Protein AF-X0TEA4-F1 (afdb_monomer)

Sequence (84 aa):
PVTIEQRRKVAASCQSDLFDGVVPLYVDTMRDEVNESYAARPTRIYFIGRDGRIVYNPGLGPFGFNPDHLEGVIESYLSDNPTS

Organism: NCBI:txid412755

Mean predicted aligned error: 4.65 Å

InterPro domains:
  IPR000643 Iodothyronine deiodinase [PF00837] (11-77)
  IPR000643 Iodothyronine deiodinase [PTHR11781] (3-78)

pLDDT: mean 89.38, std 8.73, range [60.19, 96.81]

Foldseek 3Di:
DQDPVVQVVVQVVVCCPPPVVPDDDDGDDPVCVVCVVLVQPPHADWDADPVRHTQDDQDDDPDRDDVPVVVVSVVVRCVVPPDD

Secondary structure (DSSP, 8-state):
--SHHHHHHHHHHHHHHHHTTTS------TT-HHHHHTT--S-B--EE-TTS-EEE---SSS-B--HHHHHHHHHHHHHHS---

Structure (mmCIF, N/CA/C/O backbone):
data_AF-X0TEA4-F1
#
_entry.id   AF-X0TEA4-F1
#
loop_
_atom_site.group_PDB
_atom_site.id
_atom_site.type_symbol
_atom_site.label_atom_id
_atom_site.label_alt_id
_atom_site.label_comp_id
_atom_site.label_asym_id
_atom_site.label_entity_id
_atom_site.label_seq_id
_atom_site.pdbx_PDB_ins_code
_atom_site.Cartn_x
_atom_site.Cartn_y
_atom_site.Cartn_z
_atom_site.occupancy
_atom_site.B_iso_or_equiv
_atom_site.auth_seq_id
_atom_site.auth_comp_id
_atom_site.auth_asym_id
_atom_site.auth_atom_id
_atom_site.pdbx_PDB_model_num
ATOM 1 N N . PRO A 1 1 ? -6.850 4.144 16.772 1.00 83.50 1 PRO A N 1
ATOM 2 C CA . PRO A 1 1 ? -8.101 3.343 16.831 1.00 83.50 1 PRO A CA 1
ATOM 3 C C . PRO A 1 1 ? -7.918 2.129 17.748 1.00 83.50 1 PRO A C 1
ATOM 5 O O . PRO A 1 1 ? -6.860 1.513 17.688 1.00 83.50 1 PRO A O 1
ATOM 8 N N . VAL A 1 2 ? -8.904 1.812 18.593 1.00 91.56 2 VAL A N 1
ATOM 9 C CA . VAL A 1 2 ? -8.817 0.719 19.586 1.00 91.56 2 VAL A CA 1
ATOM 10 C C . VAL A 1 2 ? -9.701 -0.475 19.201 1.00 91.56 2 VAL A C 1
ATOM 12 O O . VAL A 1 2 ? -9.393 -1.600 19.578 1.00 91.56 2 VAL A O 1
ATOM 15 N N . THR A 1 3 ? -10.750 -0.264 18.395 1.00 96.19 3 THR A N 1
ATOM 16 C CA . THR A 1 3 ? -11.596 -1.341 17.845 1.00 96.19 3 THR A CA 1
ATOM 17 C C . THR A 1 3 ? -11.540 -1.407 16.318 1.00 96.19 3 THR A C 1
ATOM 19 O O . THR A 1 3 ? -11.138 -0.443 15.651 1.00 96.19 3 THR A O 1
ATOM 22 N N . ILE A 1 4 ? -11.982 -2.536 15.749 1.00 96.50 4 ILE A N 1
ATOM 23 C CA . ILE A 1 4 ? -12.042 -2.721 14.295 1.00 96.50 4 ILE A CA 1
ATOM 24 C C . ILE A 1 4 ? -13.058 -1.774 13.644 1.00 96.50 4 ILE A C 1
ATOM 26 O O . ILE A 1 4 ? -12.800 -1.259 12.560 1.00 96.50 4 ILE A O 1
ATOM 30 N N . GLU A 1 5 ? -14.170 -1.464 14.314 1.00 96.31 5 GLU A N 1
ATOM 31 C CA . GLU A 1 5 ? -15.172 -0.504 13.839 1.00 96.31 5 GLU A CA 1
ATOM 32 C C . GLU A 1 5 ? -14.578 0.901 13.747 1.00 96.31 5 GLU A C 1
ATOM 34 O O . GLU A 1 5 ? -14.754 1.586 12.742 1.00 96.31 5 GLU A O 1
ATOM 39 N N . GLN A 1 6 ? -13.820 1.322 14.763 1.00 95.94 6 GLN A N 1
ATOM 40 C CA . GLN A 1 6 ? -13.133 2.613 14.742 1.00 95.94 6 GLN A CA 1
ATOM 41 C C . GLN A 1 6 ? -12.081 2.667 13.631 1.00 95.94 6 GLN A C 1
ATOM 43 O O . GLN A 1 6 ? -11.966 3.682 12.947 1.00 95.94 6 GLN A O 1
ATOM 48 N N . ARG A 1 7 ? -11.322 1.581 13.429 1.00 96.38 7 ARG A N 1
ATOM 49 C CA . ARG A 1 7 ? -10.320 1.486 12.358 1.00 96.38 7 ARG A CA 1
ATOM 50 C C . ARG A 1 7 ? -10.975 1.573 10.977 1.00 96.38 7 ARG A C 1
ATOM 52 O O . ARG A 1 7 ? -10.529 2.356 10.146 1.00 96.38 7 ARG A O 1
ATOM 59 N N . ARG A 1 8 ? -12.076 0.847 10.766 1.00 96.00 8 ARG A N 1
ATOM 60 C CA . ARG A 1 8 ? -12.883 0.911 9.537 1.00 96.00 8 ARG A CA 1
ATOM 61 C C . ARG A 1 8 ? -13.477 2.294 9.307 1.00 96.00 8 ARG A C 1
ATOM 63 O O . ARG A 1 8 ? -13.457 2.763 8.178 1.00 96.00 8 ARG A O 1
ATOM 70 N N . LYS A 1 9 ? -13.952 2.970 10.358 1.00 94.50 9 LYS A N 1
ATOM 71 C CA . LYS A 1 9 ? -14.494 4.331 10.251 1.00 94.50 9 LYS A CA 1
ATOM 72 C C . LYS A 1 9 ? -13.445 5.330 9.754 1.00 94.50 9 LYS A C 1
ATOM 74 O O . LYS A 1 9 ? -13.752 6.120 8.873 1.00 94.50 9 LYS A O 1
ATOM 79 N N . VAL A 1 10 ? -12.222 5.271 10.287 1.00 93.19 10 VAL A N 1
ATOM 80 C CA . VAL A 1 10 ? -11.103 6.112 9.817 1.00 93.19 10 VAL A CA 1
ATOM 81 C C . VAL A 1 10 ? -10.711 5.759 8.378 1.00 93.19 10 VAL A C 1
ATOM 83 O O . VAL A 1 10 ? -10.465 6.642 7.566 1.00 93.19 10 VAL A O 1
ATOM 86 N N . ALA A 1 11 ? -10.688 4.472 8.034 1.00 92.75 11 ALA A N 1
ATOM 87 C CA . ALA A 1 11 ? -10.333 4.043 6.686 1.00 92.75 11 ALA A CA 1
ATOM 88 C C . ALA A 1 11 ? -11.384 4.448 5.633 1.00 92.75 11 ALA A C 1
ATOM 90 O O . ALA A 1 11 ? -11.023 4.815 4.519 1.00 92.75 11 ALA A O 1
ATOM 91 N N . ALA A 1 12 ? -12.671 4.433 5.992 1.00 90.44 12 ALA A N 1
ATOM 92 C CA . ALA A 1 12 ? -13.763 4.835 5.109 1.00 90.44 12 ALA A CA 1
ATOM 93 C C . ALA A 1 12 ? -13.700 6.323 4.727 1.00 90.44 12 ALA A C 1
ATOM 95 O O . ALA A 1 12 ? -13.943 6.650 3.568 1.00 90.44 12 ALA A O 1
ATOM 96 N N . SER A 1 13 ? -13.320 7.217 5.653 1.00 88.94 13 SER A N 1
ATOM 97 C CA . SER A 1 13 ? -13.066 8.619 5.287 1.00 88.94 13 SER A CA 1
ATOM 98 C C . SER A 1 13 ? -11.895 8.730 4.310 1.00 88.94 13 SER A C 1
ATOM 100 O O . SER A 1 13 ? -12.030 9.368 3.275 1.00 88.94 13 SER A O 1
ATOM 102 N N . CYS A 1 14 ? -10.794 8.004 4.550 1.00 86.88 14 CYS A N 1
ATOM 103 C CA . CYS A 1 14 ? -9.658 7.997 3.625 1.00 86.88 14 CYS A CA 1
ATOM 104 C C . CYS A 1 14 ? -10.019 7.461 2.229 1.00 86.88 14 CYS A C 1
ATOM 106 O O . CYS A 1 14 ? -9.502 7.970 1.242 1.00 86.88 14 CYS A O 1
ATOM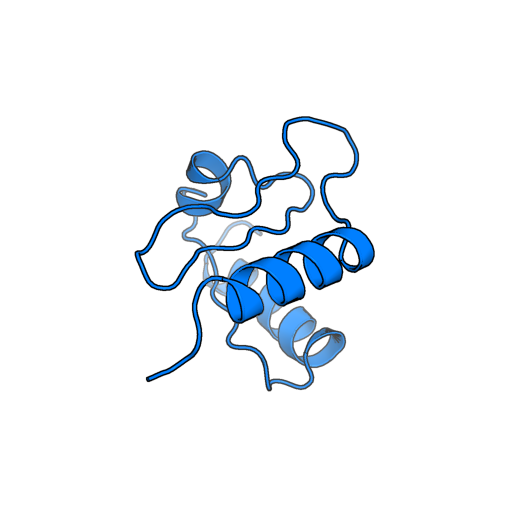 108 N N . GLN A 1 15 ? -10.890 6.450 2.125 1.00 89.75 15 GLN A N 1
ATOM 109 C CA . GLN A 1 15 ? -11.309 5.895 0.833 1.00 89.75 15 GLN A CA 1
ATOM 110 C C . GLN A 1 15 ? -12.024 6.934 -0.036 1.00 89.75 15 GLN A C 1
ATOM 112 O O . GLN A 1 15 ? -11.768 7.017 -1.237 1.00 89.75 15 GLN A O 1
ATOM 117 N N . SER A 1 16 ? -12.918 7.703 0.587 1.00 84.25 16 SER A N 1
ATOM 118 C CA . SER A 1 16 ? -13.640 8.788 -0.071 1.00 84.25 16 SER A CA 1
ATOM 119 C C . SER A 1 16 ? -12.689 9.907 -0.486 1.00 84.25 16 SER A C 1
ATOM 121 O O . SER A 1 16 ? -12.772 10.376 -1.611 1.00 84.25 16 SER A O 1
ATOM 123 N N . ASP A 1 17 ? -11.783 10.311 0.406 1.00 86.69 17 ASP A N 1
ATOM 124 C CA . ASP A 1 17 ? -10.954 11.504 0.205 1.00 86.69 17 ASP A CA 1
ATOM 125 C C . ASP A 1 17 ? -9.775 11.281 -0.758 1.00 86.69 17 ASP A C 1
ATOM 127 O O . ASP A 1 17 ? -9.314 12.228 -1.390 1.00 86.69 17 ASP A O 1
ATOM 131 N N . LEU A 1 18 ? -9.243 10.054 -0.840 1.00 82.75 18 LEU A N 1
ATOM 132 C CA . LEU A 1 18 ? -8.011 9.760 -1.587 1.00 82.75 18 LEU A CA 1
ATOM 133 C C . LEU A 1 18 ? -8.235 9.009 -2.900 1.00 82.75 18 LEU A C 1
ATOM 135 O O . LEU A 1 18 ? -7.382 9.078 -3.782 1.00 82.75 18 LEU A O 1
ATOM 139 N N . PHE A 1 19 ? -9.320 8.242 -3.013 1.00 82.19 19 PHE A N 1
ATOM 140 C CA . PHE A 1 19 ? -9.476 7.266 -4.097 1.00 82.19 19 PHE A CA 1
ATOM 141 C C . PHE A 1 19 ? -10.807 7.360 -4.841 1.00 82.19 19 PHE A C 1
ATOM 143 O O . PHE A 1 19 ? -11.066 6.502 -5.686 1.00 82.19 19 PHE A O 1
ATOM 150 N N . AS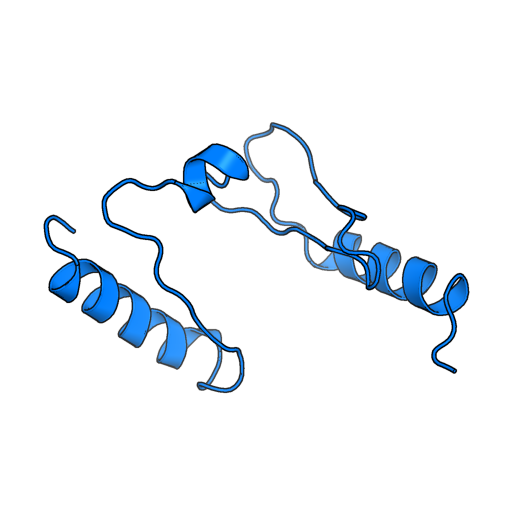P A 1 20 ? -11.672 8.323 -4.501 1.00 84.00 20 ASP A N 1
ATOM 151 C CA . ASP A 1 20 ? -13.031 8.461 -5.048 1.00 84.00 20 ASP A CA 1
ATOM 152 C C . ASP A 1 20 ? -13.835 7.141 -5.028 1.00 84.00 20 ASP A C 1
ATOM 154 O O . ASP A 1 20 ? -14.710 6.893 -5.857 1.00 84.00 20 ASP A O 1
ATOM 158 N N . GLY A 1 21 ? -13.506 6.233 -4.101 1.00 77.94 21 GLY A N 1
ATOM 159 C CA . GLY A 1 21 ? -14.095 4.893 -4.023 1.00 77.94 21 GLY A CA 1
ATOM 160 C C . GLY A 1 21 ? -13.717 3.912 -5.146 1.00 77.94 21 GLY A C 1
ATOM 161 O O . GLY A 1 21 ? -14.218 2.789 -5.137 1.00 77.94 21 GLY A O 1
ATOM 162 N N . VAL A 1 22 ? -12.843 4.280 -6.088 1.00 86.44 22 VAL A N 1
ATOM 163 C CA . VAL A 1 22 ? -12.480 3.437 -7.245 1.00 86.44 22 VAL A CA 1
ATOM 164 C C . VAL A 1 22 ? -11.465 2.360 -6.867 1.00 86.44 22 VAL A C 1
ATOM 166 O O . VAL A 1 22 ? -11.539 1.228 -7.345 1.00 86.44 22 VAL A O 1
ATOM 169 N N . VAL A 1 23 ? -10.518 2.697 -5.989 1.00 87.12 23 VAL A N 1
ATOM 170 C CA . VAL A 1 23 ? -9.502 1.748 -5.526 1.00 87.12 23 VAL A CA 1
ATOM 171 C C . VAL A 1 23 ? -10.078 0.906 -4.381 1.00 87.12 23 VAL A C 1
ATOM 173 O O . VAL A 1 23 ? -10.545 1.469 -3.382 1.00 87.12 23 VAL A O 1
ATOM 176 N N . PRO A 1 24 ? -10.042 -0.440 -4.478 1.00 91.19 24 PRO A N 1
ATOM 177 C CA . PRO A 1 24 ? -10.413 -1.303 -3.367 1.00 91.19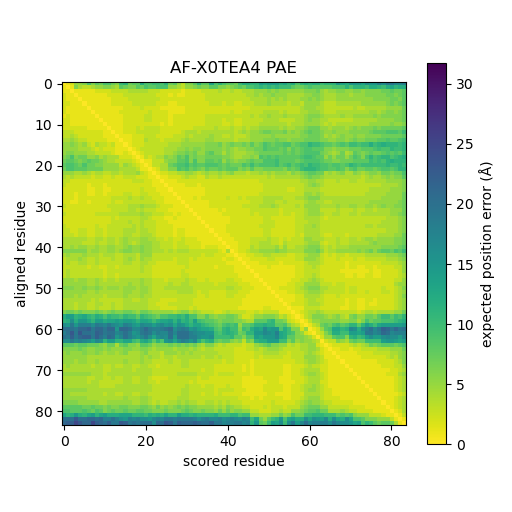 24 PRO A CA 1
ATOM 178 C C . PRO A 1 24 ? -9.563 -0.989 -2.134 1.00 91.19 24 PRO A C 1
ATOM 180 O O . PRO A 1 24 ? -8.335 -1.062 -2.182 1.00 91.19 24 PRO A O 1
ATOM 183 N N . LEU A 1 25 ? -10.222 -0.667 -1.021 1.00 92.75 25 LEU A N 1
ATOM 184 C CA . LEU A 1 25 ? -9.565 -0.413 0.253 1.00 92.75 25 LEU A CA 1
ATOM 185 C C . LEU A 1 25 ? -9.861 -1.556 1.222 1.00 92.75 25 LEU A C 1
ATOM 187 O O . LEU A 1 25 ? -11.016 -1.887 1.490 1.00 92.75 25 LEU A O 1
ATOM 191 N N . TYR A 1 26 ? -8.799 -2.121 1.787 1.00 93.88 26 TYR A N 1
ATOM 192 C CA . TYR A 1 26 ? -8.877 -3.151 2.814 1.00 93.88 26 TYR A CA 1
ATOM 193 C C . TYR A 1 26 ? -8.319 -2.615 4.130 1.00 93.88 26 TYR A C 1
ATOM 195 O O . TYR A 1 26 ? -7.423 -1.773 4.153 1.00 93.88 26 TYR A O 1
ATOM 203 N N . VAL A 1 27 ? -8.865 -3.106 5.239 1.00 95.25 27 VAL A N 1
ATOM 204 C CA . VAL A 1 27 ? -8.459 -2.706 6.588 1.00 95.25 27 VAL A CA 1
ATOM 205 C C . VAL A 1 27 ? -7.791 -3.892 7.258 1.00 95.25 27 VAL A C 1
ATOM 207 O O . VAL A 1 27 ? -8.434 -4.927 7.443 1.00 95.25 27 VAL A O 1
ATOM 210 N N . ASP A 1 28 ? -6.523 -3.726 7.634 1.00 96.50 28 ASP A N 1
ATOM 211 C CA . ASP A 1 28 ? -5.785 -4.743 8.381 1.00 96.50 28 ASP A CA 1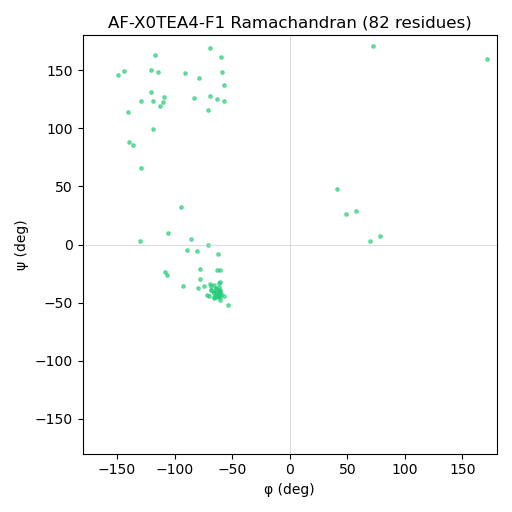
ATOM 212 C C . ASP A 1 28 ? -6.485 -5.049 9.712 1.00 96.50 28 ASP A C 1
ATOM 214 O O . ASP A 1 28 ? -7.118 -4.186 10.341 1.00 96.50 28 ASP A O 1
ATOM 218 N N . THR A 1 29 ? -6.349 -6.293 10.152 1.00 95.81 29 THR A N 1
ATOM 219 C CA . THR A 1 29 ? -6.863 -6.762 11.433 1.00 95.81 29 THR A CA 1
ATOM 220 C C . THR A 1 29 ? -6.242 -5.970 12.581 1.00 95.81 29 THR A C 1
ATOM 222 O O . THR A 1 29 ? -5.177 -5.375 12.452 1.00 95.81 29 THR A O 1
ATOM 225 N N . MET A 1 30 ? -6.865 -6.007 13.760 1.00 95.75 30 MET A N 1
ATOM 226 C CA . MET A 1 30 ? -6.330 -5.323 14.946 1.00 95.75 30 MET A CA 1
ATOM 227 C C . MET A 1 30 ? -4.957 -5.841 15.414 1.00 95.75 30 MET A C 1
ATOM 229 O O . MET A 1 30 ? -4.378 -5.242 16.314 1.00 95.75 30 MET A O 1
ATOM 233 N N . ARG A 1 31 ? -4.451 -6.938 14.832 1.00 95.88 31 ARG A N 1
ATOM 234 C CA . ARG A 1 31 ? -3.122 -7.501 15.106 1.00 95.88 31 ARG A CA 1
ATOM 235 C C . ARG A 1 31 ? -2.014 -6.926 14.223 1.00 95.88 31 ARG A C 1
ATOM 237 O O . ARG A 1 31 ? -0.862 -7.270 14.446 1.00 95.88 31 ARG A O 1
ATOM 244 N N . ASP A 1 32 ? -2.353 -6.079 13.251 1.00 94.94 32 ASP A N 1
ATOM 245 C CA . ASP A 1 32 ? -1.398 -5.439 12.337 1.00 94.94 32 ASP A CA 1
ATOM 246 C C . ASP A 1 32 ? -0.532 -6.449 11.539 1.00 94.94 32 ASP A C 1
ATOM 248 O O . ASP A 1 32 ? 0.604 -6.158 11.172 1.00 94.94 32 ASP A O 1
ATOM 252 N N . GLU A 1 33 ? -1.053 -7.655 11.268 1.00 96.31 33 GLU A N 1
ATOM 253 C CA . GLU A 1 33 ? -0.307 -8.765 10.647 1.00 96.31 33 GLU A CA 1
ATOM 254 C C . GLU A 1 33 ? 0.227 -8.409 9.247 1.00 96.31 33 GLU A C 1
ATOM 256 O O . GLU A 1 33 ? 1.365 -8.754 8.911 1.00 96.31 33 GLU A O 1
ATOM 261 N N . VAL A 1 34 ? -0.557 -7.688 8.435 1.00 94.75 34 VAL A N 1
ATOM 262 C CA . VAL A 1 34 ? -0.124 -7.238 7.101 1.00 94.75 34 VAL A CA 1
ATOM 263 C C . VAL A 1 34 ? 0.914 -6.132 7.240 1.00 94.75 34 VAL A C 1
ATOM 265 O O . VAL A 1 34 ? 1.945 -6.167 6.567 1.00 94.75 34 VAL A O 1
ATOM 268 N N . ASN A 1 35 ? 0.680 -5.177 8.142 1.00 93.31 35 ASN A N 1
ATOM 269 C CA . ASN A 1 35 ? 1.629 -4.104 8.412 1.00 93.31 35 ASN A CA 1
ATOM 270 C C . ASN A 1 35 ? 3.012 -4.637 8.827 1.00 93.31 35 ASN A C 1
ATOM 272 O O . ASN A 1 35 ? 4.021 -4.138 8.327 1.00 93.31 35 ASN A O 1
ATOM 276 N N . GLU A 1 36 ? 3.069 -5.638 9.710 1.00 93.50 36 GLU A N 1
ATOM 277 C CA . GLU A 1 36 ? 4.334 -6.247 10.139 1.00 93.50 36 GLU A CA 1
ATOM 278 C C . GLU A 1 36 ? 4.982 -7.064 9.011 1.00 93.50 36 GLU A C 1
ATOM 280 O O . GLU A 1 36 ? 6.169 -6.897 8.734 1.00 93.50 36 GLU A O 1
ATOM 285 N N . SER A 1 37 ? 4.201 -7.879 8.290 1.00 93.31 37 SER A N 1
ATOM 286 C CA . SER A 1 37 ? 4.711 -8.711 7.185 1.00 93.31 37 SER A CA 1
ATOM 287 C C . SER A 1 37 ? 5.332 -7.887 6.051 1.00 93.31 37 SER A C 1
ATOM 289 O O . SER A 1 37 ? 6.281 -8.330 5.407 1.00 93.31 37 SER A O 1
ATOM 291 N N . TYR A 1 38 ? 4.815 -6.679 5.821 1.00 90.69 38 TYR A N 1
ATOM 292 C CA . TYR A 1 38 ? 5.281 -5.761 4.780 1.00 90.69 38 TYR A CA 1
ATOM 293 C C . TYR A 1 38 ? 6.096 -4.582 5.324 1.00 90.69 38 TYR A C 1
ATOM 295 O O . TYR A 1 38 ? 6.361 -3.646 4.576 1.00 90.69 38 TYR A O 1
ATOM 303 N N . ALA A 1 39 ? 6.482 -4.579 6.607 1.00 90.06 39 ALA A N 1
ATOM 304 C CA . ALA A 1 39 ? 7.201 -3.467 7.241 1.00 90.06 39 ALA A CA 1
ATOM 305 C C . ALA A 1 39 ? 6.648 -2.083 6.813 1.00 90.06 39 ALA A C 1
ATOM 307 O O . ALA A 1 39 ? 7.390 -1.202 6.369 1.00 90.06 39 ALA A O 1
ATOM 308 N N . ALA A 1 40 ? 5.320 -1.929 6.865 1.00 88.62 40 ALA A N 1
ATOM 309 C CA . ALA A 1 40 ? 4.600 -0.898 6.111 1.00 88.62 40 ALA A CA 1
ATOM 310 C C . ALA A 1 40 ? 4.626 0.50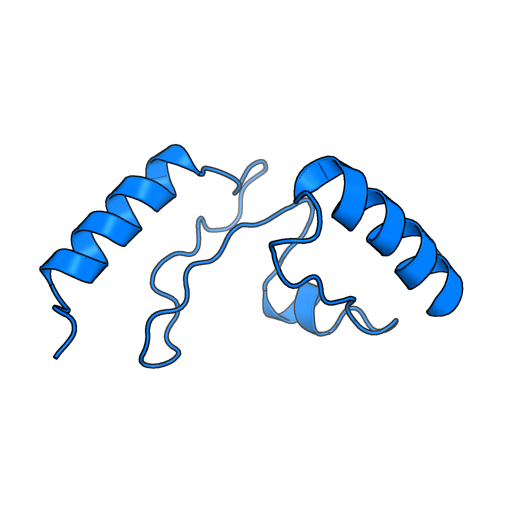5 6.754 1.00 88.62 40 ALA A C 1
ATOM 312 O O . ALA A 1 40 ? 4.146 1.469 6.154 1.00 88.62 40 ALA A O 1
ATOM 313 N N . ARG A 1 41 ? 5.190 0.641 7.962 1.00 87.50 41 ARG A N 1
ATOM 314 C CA . ARG A 1 41 ? 5.263 1.918 8.693 1.00 87.50 41 ARG A CA 1
ATOM 315 C C . ARG A 1 41 ? 6.401 2.820 8.166 1.00 87.50 41 ARG A C 1
ATOM 317 O O . ARG A 1 41 ? 7.483 2.306 7.887 1.00 87.50 41 ARG A O 1
ATOM 324 N N . PRO A 1 42 ? 6.221 4.161 8.118 1.00 85.81 42 PRO A N 1
ATOM 325 C CA . PRO A 1 42 ? 4.973 4.892 8.374 1.00 85.81 42 PRO A CA 1
ATOM 326 C C . PRO A 1 42 ? 3.959 4.766 7.225 1.00 85.81 42 PRO A C 1
ATOM 328 O O . PRO A 1 42 ? 2.769 4.651 7.496 1.00 85.81 42 PRO A O 1
ATOM 331 N N . THR A 1 43 ? 4.443 4.731 5.981 1.00 86.81 43 THR A N 1
ATOM 332 C CA . THR A 1 43 ? 3.678 4.474 4.754 1.00 86.81 43 THR A CA 1
ATOM 333 C C . THR A 1 43 ? 4.594 3.777 3.752 1.00 86.81 43 THR A C 1
ATOM 335 O O . THR A 1 43 ? 5.792 4.081 3.684 1.00 86.81 43 THR A O 1
ATOM 338 N N . ARG A 1 44 ? 4.037 2.871 2.942 1.00 89.25 44 ARG A N 1
ATOM 339 C CA . ARG A 1 44 ? 4.789 2.108 1.947 1.00 89.25 44 ARG A CA 1
ATOM 340 C C . ARG A 1 44 ? 3.995 1.862 0.676 1.00 89.25 44 ARG A C 1
ATOM 342 O O . ARG A 1 44 ? 2.781 1.700 0.735 1.00 89.25 44 ARG A O 1
ATOM 349 N N . ILE A 1 45 ? 4.703 1.768 -0.447 1.00 90.31 45 ILE A N 1
ATOM 350 C CA . ILE A 1 45 ? 4.154 1.289 -1.713 1.00 90.31 45 ILE A CA 1
ATOM 351 C C . ILE A 1 45 ? 4.934 0.056 -2.177 1.00 90.31 45 ILE A C 1
ATOM 353 O O . ILE A 1 45 ? 6.165 0.040 -2.161 1.00 90.31 45 ILE A O 1
ATOM 357 N N . TYR A 1 46 ? 4.199 -0.989 -2.542 1.00 93.25 46 TYR A N 1
ATOM 358 C CA . TYR A 1 46 ? 4.728 -2.245 -3.063 1.00 93.25 46 TYR A CA 1
ATOM 359 C C . TYR A 1 46 ? 4.164 -2.488 -4.453 1.00 93.25 46 TYR A C 1
ATOM 361 O O . TYR A 1 46 ? 3.019 -2.134 -4.730 1.00 93.25 46 TYR A O 1
ATOM 369 N N . PHE A 1 47 ? 4.940 -3.171 -5.288 1.00 95.44 47 PHE A N 1
ATOM 370 C CA . PHE A 1 47 ? 4.435 -3.764 -6.519 1.00 95.44 47 PHE A CA 1
ATOM 371 C C . PHE A 1 47 ? 4.619 -5.270 -6.467 1.00 95.44 47 PHE A C 1
ATOM 373 O O . PHE A 1 47 ? 5.734 -5.761 -6.269 1.00 95.44 47 PHE A O 1
ATOM 380 N N . ILE A 1 48 ? 3.514 -5.988 -6.630 1.00 95.88 48 ILE A N 1
ATOM 381 C CA . ILE A 1 48 ? 3.473 -7.444 -6.688 1.00 95.88 48 ILE A CA 1
ATOM 382 C C . ILE A 1 48 ? 3.134 -7.819 -8.130 1.00 95.88 48 ILE A C 1
ATOM 384 O O . ILE A 1 48 ? 2.122 -7.369 -8.669 1.00 95.88 48 ILE A O 1
ATOM 388 N N . GLY A 1 49 ? 4.001 -8.611 -8.751 1.00 96.00 49 GLY A N 1
ATOM 389 C CA . GLY A 1 49 ? 3.821 -9.102 -10.109 1.00 96.00 49 GLY A CA 1
ATOM 390 C C . GLY A 1 49 ? 2.683 -10.116 -10.211 1.00 96.00 49 GLY A C 1
ATOM 391 O O . GLY A 1 49 ? 2.178 -10.638 -9.216 1.00 96.00 49 GLY A O 1
ATOM 392 N N . ARG A 1 50 ? 2.300 -10.447 -11.445 1.00 93.75 50 ARG A N 1
ATOM 393 C CA . ARG A 1 50 ? 1.245 -11.429 -11.752 1.00 93.75 50 ARG A CA 1
ATOM 394 C C . ARG A 1 50 ? 1.553 -12.837 -11.231 1.00 93.75 50 ARG A C 1
ATOM 396 O O . ARG A 1 50 ? 0.639 -13.630 -11.044 1.00 93.75 50 ARG A O 1
ATOM 403 N N . ASP A 1 51 ? 2.825 -13.139 -10.986 1.00 94.12 51 ASP A N 1
ATOM 404 C CA . ASP A 1 51 ? 3.299 -14.393 -10.397 1.00 94.12 51 ASP A CA 1
ATOM 405 C C . ASP A 1 51 ? 3.291 -14.382 -8.855 1.00 94.12 51 ASP A C 1
ATOM 407 O O . ASP A 1 51 ? 3.750 -15.334 -8.223 1.00 94.12 51 ASP A O 1
ATOM 411 N N . GLY A 1 52 ? 2.784 -13.308 -8.240 1.00 94.69 52 GLY A N 1
ATOM 412 C CA . GLY A 1 52 ? 2.717 -13.144 -6.791 1.00 94.69 52 GLY A CA 1
ATOM 413 C C . GLY A 1 52 ? 4.044 -12.743 -6.145 1.00 94.69 52 GLY A C 1
ATOM 414 O O . GLY A 1 52 ? 4.126 -12.706 -4.916 1.00 94.69 52 GLY A O 1
ATOM 415 N N . ARG A 1 53 ? 5.091 -12.439 -6.926 1.00 95.38 53 ARG A N 1
ATOM 416 C CA . ARG A 1 53 ? 6.393 -12.016 -6.391 1.00 95.38 53 ARG A CA 1
ATOM 417 C C . ARG A 1 53 ? 6.481 -10.503 -6.247 1.00 95.38 53 ARG A C 1
ATOM 419 O O . ARG A 1 53 ? 5.923 -9.751 -7.040 1.00 95.38 53 ARG A O 1
ATOM 426 N N . ILE A 1 54 ? 7.221 -10.047 -5.239 1.00 94.75 54 ILE A N 1
ATOM 427 C CA . ILE A 1 54 ? 7.503 -8.621 -5.049 1.00 94.75 54 ILE A CA 1
ATOM 428 C C . ILE A 1 54 ? 8.476 -8.165 -6.141 1.00 94.75 54 ILE A C 1
ATOM 430 O O . ILE A 1 54 ? 9.619 -8.612 -6.178 1.00 94.75 54 ILE A O 1
ATOM 434 N N . VAL A 1 55 ? 8.014 -7.257 -6.997 1.00 96.12 55 VAL A N 1
ATOM 435 C CA . VAL A 1 55 ? 8.806 -6.605 -8.052 1.00 96.12 55 VAL A CA 1
ATOM 436 C C . VAL A 1 55 ? 9.402 -5.296 -7.536 1.00 96.12 55 VAL A C 1
ATOM 438 O O . VAL A 1 55 ? 10.536 -4.958 -7.861 1.00 96.12 55 VAL A O 1
ATOM 441 N N . TYR A 1 56 ? 8.663 -4.577 -6.684 1.00 94.00 56 TYR A N 1
ATOM 442 C CA . TYR A 1 56 ? 9.122 -3.331 -6.073 1.00 94.00 56 TYR A CA 1
ATOM 443 C C . TYR A 1 56 ? 8.930 -3.341 -4.557 1.00 94.00 56 TYR A C 1
ATOM 445 O O . TYR A 1 56 ? 7.813 -3.503 -4.059 1.00 94.00 56 TYR A O 1
ATOM 453 N N . ASN A 1 57 ? 10.033 -3.118 -3.841 1.00 90.12 57 ASN A N 1
ATOM 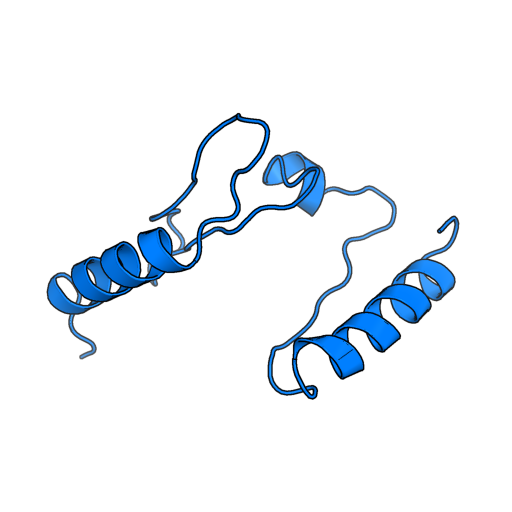454 C CA . ASN A 1 57 ? 10.082 -2.798 -2.419 1.00 90.12 57 ASN A CA 1
ATOM 455 C C . ASN A 1 57 ? 11.173 -1.731 -2.216 1.00 90.12 57 ASN A C 1
ATOM 457 O O . ASN A 1 57 ? 12.349 -2.045 -2.402 1.00 90.12 57 ASN A O 1
ATOM 461 N N . PRO A 1 58 ? 10.829 -0.499 -1.813 1.00 79.56 58 PRO A N 1
ATOM 462 C CA . PRO A 1 58 ? 11.791 0.599 -1.702 1.00 79.56 58 PRO A CA 1
ATOM 463 C C . PRO A 1 58 ? 12.792 0.458 -0.541 1.00 79.56 58 PRO A C 1
ATOM 465 O O . PRO A 1 58 ? 13.656 1.315 -0.381 1.00 79.56 58 PRO A O 1
ATOM 468 N N . GLY A 1 59 ? 12.713 -0.606 0.268 1.00 75.12 59 GLY A N 1
ATOM 469 C CA . GLY A 1 59 ? 13.684 -0.881 1.332 1.00 75.12 59 GLY A CA 1
ATOM 470 C C . GLY A 1 59 ? 13.558 0.059 2.536 1.00 75.12 59 GLY A C 1
ATOM 471 O O . GLY A 1 59 ? 12.761 0.992 2.556 1.00 75.12 59 GLY A O 1
ATOM 472 N N . LEU A 1 60 ? 14.260 -0.230 3.632 1.00 66.25 60 LEU A N 1
ATOM 473 C CA . LEU A 1 60 ? 14.130 0.513 4.897 1.00 66.25 60 LEU A CA 1
ATOM 474 C C . LEU A 1 60 ? 14.700 1.938 4.771 1.00 66.25 60 LEU A C 1
ATOM 476 O O . LEU A 1 60 ? 15.839 2.121 4.359 1.00 66.25 60 LEU A O 1
ATOM 480 N N . GLY A 1 61 ? 13.916 2.948 5.146 1.00 60.94 61 GLY A N 1
ATOM 481 C CA . GLY A 1 61 ? 14.301 4.358 5.060 1.00 60.94 61 GLY A CA 1
ATOM 482 C C . GLY A 1 61 ? 13.107 5.268 5.356 1.00 60.94 61 GLY 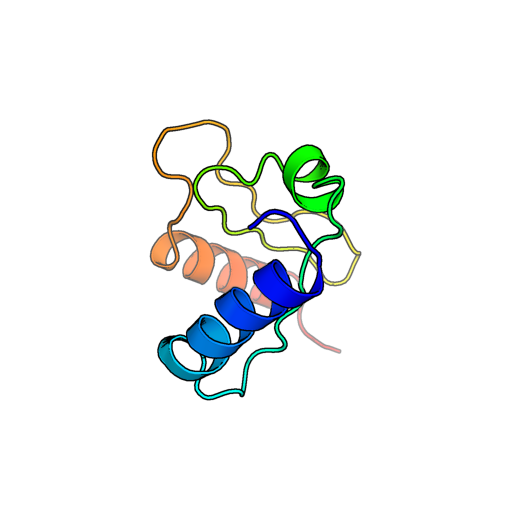A C 1
ATOM 483 O O . GLY A 1 61 ? 11.968 4.805 5.270 1.00 60.94 61 GLY A O 1
ATOM 484 N N . PRO A 1 62 ? 13.331 6.541 5.725 1.00 60.19 62 PRO A N 1
ATOM 485 C CA . PRO A 1 62 ? 12.282 7.396 6.287 1.00 60.19 62 PRO A CA 1
ATOM 486 C C . PRO A 1 62 ? 11.123 7.675 5.317 1.00 60.19 62 PRO A C 1
ATOM 488 O O . PRO A 1 62 ? 10.019 7.958 5.773 1.00 60.19 62 PRO A O 1
ATOM 491 N N . PHE A 1 63 ? 11.340 7.536 4.002 1.00 64.25 63 PHE A N 1
ATOM 492 C CA . PHE A 1 63 ? 10.328 7.777 2.972 1.00 64.25 63 PHE A CA 1
ATOM 493 C C . PHE A 1 63 ? 10.419 6.721 1.862 1.00 64.25 63 PHE A C 1
ATOM 495 O O . PHE A 1 63 ? 11.113 6.895 0.867 1.00 64.25 63 PHE A O 1
ATOM 502 N N . GLY A 1 64 ? 9.717 5.599 2.042 1.00 67.25 64 GLY A N 1
ATOM 503 C CA . GLY A 1 64 ? 9.568 4.552 1.021 1.00 67.25 64 GLY A CA 1
ATOM 504 C C . GLY A 1 64 ? 8.301 4.698 0.182 1.00 67.25 64 GLY A C 1
ATOM 505 O O . GLY A 1 64 ? 7.691 3.694 -0.173 1.00 67.25 64 GLY A O 1
ATOM 506 N N . PHE A 1 65 ? 7.855 5.927 -0.063 1.00 81.12 65 PHE A N 1
ATOM 507 C CA . PHE A 1 65 ? 6.707 6.213 -0.914 1.00 81.12 65 PHE A CA 1
ATOM 508 C C . PHE A 1 65 ? 7.187 7.077 -2.079 1.00 81.12 65 PHE A C 1
ATOM 510 O O . PHE A 1 65 ? 7.402 8.274 -1.912 1.00 81.12 65 PHE A O 1
ATOM 517 N N . ASN A 1 66 ? 7.420 6.447 -3.232 1.00 87.75 66 ASN A N 1
ATOM 518 C CA . ASN A 1 66 ? 7.903 7.112 -4.441 1.00 87.75 66 ASN A CA 1
ATOM 519 C C . ASN A 1 66 ? 7.118 6.601 -5.667 1.00 87.75 66 ASN A C 1
ATOM 521 O O . ASN A 1 66 ? 7.540 5.624 -6.293 1.00 87.75 66 ASN A O 1
ATOM 525 N N . PRO A 1 67 ? 5.952 7.206 -5.964 1.00 88.06 67 PRO A N 1
ATOM 526 C CA . PRO A 1 67 ? 5.122 6.832 -7.108 1.00 88.06 67 PRO A CA 1
ATOM 527 C C . PRO A 1 67 ? 5.835 7.005 -8.451 1.00 88.06 67 PRO A C 1
ATOM 529 O O . PRO A 1 67 ? 5.750 6.106 -9.278 1.00 88.06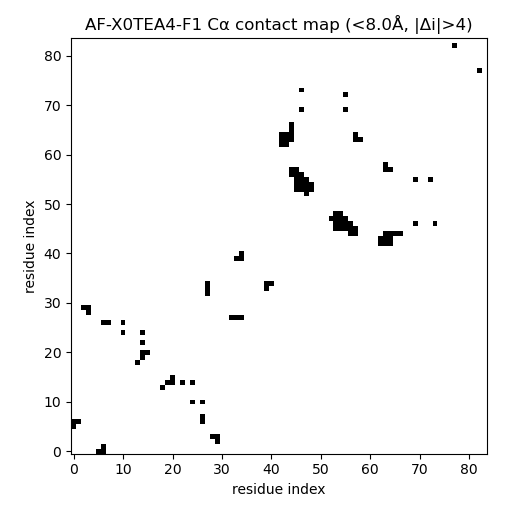 67 PRO A O 1
ATOM 532 N N . ASP A 1 68 ? 6.601 8.084 -8.627 1.00 90.50 68 ASP A N 1
ATOM 533 C CA . ASP A 1 68 ? 7.305 8.384 -9.883 1.00 90.50 68 ASP A CA 1
ATOM 534 C C . ASP A 1 68 ? 8.327 7.292 -10.230 1.00 90.50 68 ASP A C 1
ATOM 536 O O . ASP A 1 68 ? 8.434 6.841 -11.367 1.00 90.50 68 ASP A O 1
ATOM 540 N N . HIS A 1 69 ? 9.067 6.800 -9.230 1.00 91.38 69 HIS A N 1
ATOM 541 C CA . HIS A 1 69 ? 9.968 5.668 -9.440 1.00 91.38 69 HIS A CA 1
ATOM 542 C C . HIS A 1 69 ? 9.198 4.372 -9.716 1.00 91.38 69 HIS A C 1
ATOM 544 O O . HIS A 1 69 ? 9.631 3.549 -10.522 1.00 91.38 69 HIS A O 1
ATOM 550 N N . LEU A 1 70 ? 8.076 4.154 -9.025 1.00 94.06 70 LEU A N 1
ATOM 551 C CA . LEU A 1 70 ? 7.256 2.969 -9.242 1.00 94.06 70 LEU A CA 1
ATOM 552 C C . LEU A 1 70 ? 6.667 2.933 -10.661 1.00 94.06 70 LEU A C 1
ATOM 554 O O . LEU A 1 70 ? 6.605 1.851 -11.240 1.00 94.06 70 LEU A O 1
ATOM 558 N N . GLU A 1 71 ? 6.277 4.075 -11.225 1.00 95.44 71 GLU A N 1
ATOM 559 C CA . GLU A 1 71 ? 5.749 4.174 -12.590 1.00 95.44 71 GLU A CA 1
ATOM 560 C C . GLU A 1 71 ? 6.716 3.548 -13.604 1.00 95.44 71 GLU A C 1
ATOM 562 O O . GLU A 1 71 ? 6.349 2.593 -14.289 1.00 95.44 71 GLU A O 1
ATOM 567 N N . GLY A 1 72 ? 7.991 3.953 -13.587 1.00 95.56 72 GLY A N 1
ATOM 568 C CA . GLY A 1 72 ? 9.007 3.366 -14.468 1.00 95.56 72 GLY A CA 1
ATOM 569 C C . GLY A 1 72 ? 9.237 1.863 -14.236 1.00 95.56 72 GLY A C 1
ATOM 570 O O . GLY A 1 72 ? 9.490 1.112 -15.180 1.00 95.56 72 GLY A O 1
ATOM 571 N N . VAL A 1 73 ? 9.101 1.381 -12.993 1.00 95.62 73 VAL A N 1
ATOM 572 C CA . VAL A 1 73 ? 9.189 -0.061 -12.690 1.00 95.62 73 VAL A CA 1
ATOM 573 C C . VAL A 1 73 ? 8.001 -0.828 -13.279 1.00 95.62 73 VAL A C 1
ATOM 575 O O . VAL A 1 73 ? 8.187 -1.931 -13.797 1.00 95.62 73 VAL A O 1
ATOM 578 N N . ILE A 1 74 ? 6.790 -0.265 -13.228 1.00 96.19 74 ILE A N 1
ATOM 579 C CA . ILE A 1 74 ? 5.591 -0.869 -13.824 1.00 96.19 74 ILE A CA 1
ATOM 580 C C . ILE A 1 74 ? 5.728 -0.927 -15.350 1.00 96.19 74 ILE A C 1
ATOM 582 O O . ILE A 1 74 ? 5.460 -1.974 -15.939 1.00 96.19 74 ILE A O 1
ATOM 586 N N . GLU A 1 75 ? 6.182 0.152 -15.989 1.00 96.81 75 GLU A N 1
ATOM 587 C CA . GLU A 1 75 ? 6.388 0.204 -17.443 1.00 96.81 75 GLU A CA 1
ATOM 588 C C . GLU A 1 75 ? 7.405 -0.840 -17.922 1.00 96.81 75 GLU A C 1
ATOM 590 O O . GLU A 1 75 ? 7.139 -1.579 -18.878 1.00 96.81 75 GLU A O 1
ATOM 595 N N . SER A 1 76 ? 8.539 -0.962 -17.220 1.00 96.25 76 SER A N 1
ATOM 596 C CA . SER A 1 76 ? 9.533 -2.004 -17.501 1.00 96.25 76 SER A CA 1
ATOM 597 C C . SER A 1 76 ? 8.929 -3.396 -17.323 1.00 96.25 76 SER A C 1
ATOM 599 O O . SER A 1 76 ? 9.043 -4.236 -18.212 1.00 96.25 76 SER A O 1
ATOM 601 N N . TYR A 1 77 ? 8.221 -3.634 -16.214 1.00 96.75 77 TYR A N 1
ATOM 602 C CA . TYR A 1 77 ? 7.609 -4.931 -15.935 1.00 96.75 77 TYR A CA 1
ATOM 603 C C . TYR A 1 77 ? 6.605 -5.351 -17.013 1.00 96.75 77 TYR A C 1
ATOM 605 O O . TYR A 1 77 ? 6.601 -6.513 -17.418 1.00 96.75 77 TYR A O 1
ATOM 613 N N . LEU A 1 78 ? 5.759 -4.430 -17.483 1.00 95.62 78 LEU A N 1
ATOM 614 C CA . LEU A 1 78 ? 4.774 -4.705 -18.533 1.00 95.62 78 LEU A CA 1
ATOM 615 C C . LEU A 1 78 ? 5.426 -4.946 -19.897 1.00 95.62 78 LEU A C 1
ATOM 617 O O . LEU A 1 78 ? 4.928 -5.773 -20.661 1.00 95.62 78 LEU A O 1
ATOM 621 N N . SER A 1 79 ? 6.536 -4.263 -20.184 1.00 95.81 79 SER A N 1
ATOM 622 C CA . SER A 1 79 ? 7.320 -4.473 -21.407 1.00 95.81 79 SER A CA 1
ATOM 623 C C . SER A 1 79 ? 7.960 -5.864 -21.431 1.00 95.81 79 SER A C 1
ATOM 625 O O . SER A 1 79 ? 7.912 -6.549 -22.451 1.00 95.81 79 SER A O 1
ATOM 627 N N . ASP A 1 80 ? 8.488 -6.309 -20.288 1.00 94.25 80 ASP A N 1
ATOM 628 C CA . ASP A 1 80 ? 9.126 -7.621 -20.138 1.00 94.25 80 ASP A CA 1
ATOM 629 C C . ASP A 1 80 ? 8.110 -8.771 -20.002 1.00 94.25 80 ASP A C 1
ATOM 631 O O . ASP A 1 80 ? 8.434 -9.932 -20.258 1.00 94.25 80 ASP A O 1
ATOM 635 N N . ASN A 1 81 ? 6.870 -8.466 -19.598 1.00 91.88 81 ASN A N 1
ATOM 636 C CA . ASN A 1 81 ? 5.801 -9.437 -19.344 1.00 91.88 81 ASN A CA 1
ATOM 637 C C . ASN A 1 81 ? 4.506 -9.041 -20.079 1.00 91.88 81 ASN A C 1
ATOM 639 O O . ASN A 1 81 ? 3.493 -8.734 -19.428 1.00 91.88 81 ASN A O 1
ATOM 643 N N . PRO A 1 82 ? 4.505 -9.052 -21.427 1.00 83.00 82 PRO A N 1
ATOM 644 C CA . PRO A 1 82 ? 3.341 -8.661 -22.203 1.00 83.00 82 PRO A CA 1
ATOM 645 C C . PRO A 1 82 ? 2.134 -9.521 -21.826 1.00 83.00 82 PRO A C 1
ATOM 647 O O . PRO A 1 82 ? 2.225 -10.731 -21.611 1.00 83.00 82 PRO A O 1
ATOM 650 N N . THR A 1 83 ? 0.982 -8.872 -21.698 1.00 78.06 83 THR A N 1
ATOM 651 C CA . THR A 1 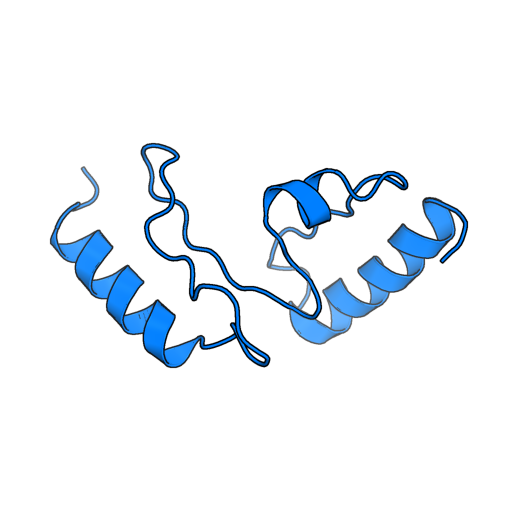83 ? -0.293 -9.561 -21.483 1.00 78.06 83 THR A CA 1
ATOM 652 C C . THR A 1 83 ? -0.589 -10.432 -22.704 1.00 78.06 83 THR A C 1
ATOM 654 O O . THR A 1 83 ? -0.551 -9.923 -23.822 1.00 78.06 83 THR A O 1
ATOM 657 N N . SER A 1 84 ? -0.815 -11.732 -22.485 1.00 64.00 84 SER A N 1
ATOM 658 C CA . SER A 1 84 ? -1.320 -12.647 -23.521 1.00 64.00 84 SER A CA 1
ATOM 659 C C . SER A 1 84 ? -2.725 -12.269 -23.970 1.00 64.00 84 SER A C 1
ATOM 661 O O . SER A 1 84 ? -3.474 -11.718 -23.130 1.00 64.00 84 SER A O 1
#

Solvent-accessible surface area (backbone atoms only — not comparable to full-atom values): 5434 Å² total; per-residue (Å²): 119,92,47,68,67,52,43,48,55,57,48,52,54,49,37,55,77,75,42,76,63,72,59,90,83,82,79,74,59,95,78,41,60,62,44,62,77,60,63,29,73,93,56,62,55,74,38,68,44,99,87,72,44,79,76,39,72,72,59,94,62,101,75,28,66,58,67,75,65,47,50,59,52,51,55,52,50,45,69,79,52,64,84,128

Radius of gyration: 15.12 Å; Cα contacts (8 Å, |Δi|>4): 57; chains: 1; bounding box: 30×26×43 Å

Nearest PDB structures (foldseek):
  8g34-assembly1_6  TM=2.797E-01  e=6.314E+00  Escherichia coli
  5zx3-assembly1_C  TM=2.191E-01  e=5.885E+00  Mycobacterium tuberculosis H37Rv